Protein AF-A0A973LXS2-F1 (afdb_monomer_lite)

Sequence (87 aa):
AAAAGWDIQCAPGQGAGLARAATVAVASLPGCTLPCDVTQPPKQNQIVTPVVGANAGVVAVPLTQSGLGHTIDETRLARLAKDSFRM

Structure (mmCIF, N/CA/C/O backbone):
data_AF-A0A973LXS2-F1
#
_entry.id   AF-A0A973LXS2-F1
#
loop_
_atom_site.group_PDB
_atom_site.id
_atom_site.type_symbol
_atom_site.label_atom_id
_atom_site.label_alt_id
_atom_site.label_comp_id
_atom_site.label_asym_id
_atom_site.label_entity_id
_atom_site.label_seq_id
_atom_site.pdbx_PDB_ins_code
_atom_site.Cartn_x
_atom_site.Cartn_y
_atom_site.Cartn_z
_atom_site.occupancy
_atom_site.B_iso_or_equiv
_atom_site.auth_seq_id
_atom_site.auth_comp_id
_atom_site.auth_asym_id
_atom_site.auth_atom_id
_atom_site.pdbx_PDB_model_num
ATOM 1 N N . ALA A 1 1 ? -0.464 -9.297 -18.617 1.00 72.00 1 ALA A N 1
ATOM 2 C CA . ALA A 1 1 ? -0.296 -7.853 -18.876 1.00 72.00 1 ALA A CA 1
ATOM 3 C C . ALA A 1 1 ? 1.179 -7.520 -19.082 1.00 72.00 1 ALA A C 1
ATOM 5 O O . ALA A 1 1 ? 1.569 -7.392 -20.232 1.00 72.00 1 ALA A O 1
ATOM 6 N N . ALA A 1 2 ? 2.019 -7.545 -18.039 1.00 76.88 2 ALA A N 1
ATOM 7 C CA . ALA A 1 2 ? 3.452 -7.241 -18.170 1.00 76.88 2 ALA A CA 1
ATOM 8 C C . ALA A 1 2 ? 4.184 -8.128 -19.201 1.00 76.88 2 ALA A C 1
ATOM 10 O O . ALA A 1 2 ? 4.829 -7.618 -20.107 1.00 76.88 2 ALA A O 1
ATOM 11 N N . ALA A 1 3 ? 4.004 -9.456 -19.144 1.00 79.19 3 ALA A N 1
ATOM 12 C CA . ALA A 1 3 ? 4.613 -10.385 -20.110 1.00 79.19 3 ALA A CA 1
ATOM 13 C C . ALA A 1 3 ? 4.107 -10.213 -21.560 1.00 79.19 3 ALA A C 1
ATOM 15 O O . ALA A 1 3 ? 4.734 -10.706 -22.490 1.00 79.19 3 ALA A O 1
ATOM 16 N N . ALA A 1 4 ? 2.980 -9.519 -21.751 1.00 82.88 4 ALA A N 1
ATOM 17 C CA . ALA A 1 4 ? 2.426 -9.182 -23.061 1.00 82.88 4 ALA A CA 1
ATOM 18 C C . ALA A 1 4 ? 2.848 -7.776 -23.540 1.00 82.88 4 ALA A C 1
ATOM 20 O O . ALA A 1 4 ? 2.355 -7.316 -24.566 1.00 82.88 4 ALA A O 1
ATOM 21 N N . GLY A 1 5 ? 3.725 -7.084 -22.798 1.00 83.31 5 GLY A N 1
ATOM 22 C CA . GLY A 1 5 ? 4.205 -5.737 -23.117 1.00 83.31 5 GLY A CA 1
ATOM 23 C C . GLY A 1 5 ? 3.203 -4.616 -22.833 1.00 83.31 5 GLY A C 1
ATOM 24 O O . GLY A 1 5 ? 3.341 -3.533 -23.386 1.00 83.31 5 GLY A O 1
ATOM 25 N N . TRP A 1 6 ? 2.168 -4.874 -22.027 1.00 81.94 6 TRP A N 1
ATOM 26 C CA . TRP A 1 6 ? 1.150 -3.872 -21.703 1.00 81.94 6 TRP A CA 1
ATOM 27 C C . TRP A 1 6 ? 1.509 -3.142 -20.414 1.00 81.94 6 TRP A C 1
ATOM 29 O O . TRP A 1 6 ? 1.837 -3.794 -19.417 1.00 81.94 6 TRP A O 1
ATOM 39 N N . ASP A 1 7 ? 1.369 -1.817 -20.428 1.00 81.31 7 ASP A N 1
ATOM 40 C CA . ASP A 1 7 ? 1.509 -0.984 -19.237 1.00 81.31 7 ASP A CA 1
ATOM 41 C C . ASP A 1 7 ? 0.407 -1.294 -18.216 1.00 81.31 7 ASP A C 1
ATOM 43 O O . ASP A 1 7 ? -0.754 -1.539 -18.563 1.00 81.31 7 ASP A O 1
ATOM 47 N N . ILE A 1 8 ? 0.779 -1.292 -16.937 1.00 81.88 8 ILE A N 1
ATOM 48 C CA . ILE A 1 8 ? -0.125 -1.598 -15.828 1.00 81.88 8 ILE A CA 1
ATOM 49 C C . ILE A 1 8 ? -0.338 -0.339 -14.991 1.00 81.88 8 ILE A C 1
ATOM 51 O O . ILE A 1 8 ? 0.615 0.330 -14.591 1.00 81.88 8 ILE A O 1
ATOM 55 N N . GLN A 1 9 ? -1.605 -0.061 -14.686 1.00 83.19 9 GLN A N 1
ATOM 56 C CA . GLN A 1 9 ? -2.022 0.929 -13.701 1.00 83.19 9 GLN A CA 1
ATOM 57 C C . GLN A 1 9 ? -2.730 0.219 -12.547 1.00 83.19 9 GLN A C 1
ATOM 59 O O . GLN A 1 9 ? -3.607 -0.621 -12.765 1.00 83.19 9 GLN A O 1
ATOM 64 N N . CYS A 1 10 ? -2.379 0.575 -11.312 1.00 78.62 10 CYS A N 1
ATOM 65 C CA . CYS A 1 10 ? -3.054 0.077 -10.121 1.00 78.62 10 CYS A CA 1
ATOM 66 C C . CYS A 1 10 ? -4.008 1.137 -9.561 1.00 78.62 10 CYS A C 1
ATOM 68 O O . CYS A 1 10 ? -3.664 2.317 -9.460 1.00 78.62 10 CYS A O 1
ATOM 70 N N . ALA A 1 11 ? -5.199 0.707 -9.156 1.00 78.81 11 ALA A N 1
ATOM 71 C CA . ALA A 1 11 ? -6.170 1.553 -8.479 1.00 78.81 11 ALA A CA 1
ATOM 72 C C . ALA A 1 11 ? -6.641 0.840 -7.203 1.00 78.81 11 ALA A C 1
ATOM 74 O O . ALA A 1 11 ? -7.207 -0.255 -7.293 1.00 78.81 11 ALA A O 1
ATOM 75 N N . PRO A 1 12 ? -6.423 1.422 -6.010 1.00 68.50 12 PRO A N 1
ATOM 76 C CA . PRO A 1 12 ? -7.145 0.984 -4.836 1.00 68.50 12 PRO A CA 1
ATOM 77 C C . PRO A 1 12 ? -8.611 1.344 -5.082 1.00 68.50 12 PRO A C 1
ATOM 79 O O . PRO A 1 12 ? -8.925 2.487 -5.398 1.00 68.50 12 PRO A O 1
ATOM 82 N N . GLY A 1 13 ? -9.532 0.390 -4.947 1.00 68.25 13 GLY A N 1
ATOM 83 C CA . GLY A 1 13 ? -10.960 0.721 -4.939 1.00 68.25 13 GLY A CA 1
ATOM 84 C C . GLY A 1 13 ? -11.324 1.653 -3.768 1.00 68.25 13 GLY A C 1
ATOM 85 O O . GLY A 1 13 ? -10.479 2.294 -3.143 1.00 68.25 13 GLY A O 1
ATOM 86 N N . GLN A 1 14 ? -12.585 1.655 -3.337 1.00 68.12 14 GLN A N 1
ATOM 87 C CA . GLN A 1 14 ? -13.017 2.421 -2.150 1.00 68.12 14 GLN A CA 1
ATOM 88 C C . GLN A 1 14 ? -12.530 1.834 -0.801 1.00 68.12 14 GLN A C 1
ATOM 90 O O . GLN A 1 14 ? -13.155 2.022 0.240 1.00 68.12 14 GLN A O 1
ATOM 95 N N . GLY A 1 15 ? -11.424 1.086 -0.803 1.00 64.44 15 GLY A N 1
ATOM 96 C CA . GLY A 1 15 ? -10.911 0.375 0.364 1.00 64.44 15 GLY A CA 1
ATOM 97 C C . GLY A 1 15 ? -10.337 1.303 1.438 1.00 64.44 15 GLY A C 1
ATOM 98 O O . GLY A 1 15 ? -9.999 2.457 1.178 1.00 64.44 15 GLY A O 1
ATOM 99 N N . ALA A 1 16 ? -10.204 0.791 2.663 1.00 73.75 16 ALA A N 1
ATOM 100 C CA . ALA A 1 16 ? -9.552 1.488 3.774 1.00 73.75 16 ALA A CA 1
ATOM 101 C C . ALA A 1 16 ? -8.036 1.664 3.534 1.00 73.75 16 ALA A C 1
ATOM 103 O O . ALA A 1 16 ? -7.482 1.157 2.556 1.00 73.75 16 ALA A O 1
ATOM 104 N N . GLY A 1 17 ? -7.333 2.356 4.438 1.00 80.38 17 GLY A N 1
ATOM 105 C CA . GLY A 1 17 ? -5.880 2.572 4.347 1.00 80.38 17 GLY A CA 1
ATOM 106 C C . GLY A 1 17 ? -5.046 1.312 4.090 1.00 80.38 17 GLY A C 1
ATOM 107 O O . GLY A 1 17 ? -4.046 1.384 3.384 1.00 80.38 17 GLY A O 1
ATOM 108 N N . LEU A 1 18 ? -5.504 0.149 4.563 1.00 84.44 18 LEU A N 1
ATOM 109 C CA . LEU A 1 18 ? -4.861 -1.143 4.315 1.00 84.44 18 LEU A CA 1
ATOM 110 C C . LEU A 1 18 ? -4.876 -1.551 2.829 1.00 84.44 18 LEU A C 1
ATOM 112 O O . LEU A 1 18 ? -3.865 -2.003 2.302 1.00 84.44 18 LEU A O 1
ATOM 116 N N . ALA A 1 19 ? -5.996 -1.346 2.127 1.00 84.06 19 ALA A N 1
ATOM 117 C CA . ALA A 1 19 ? -6.101 -1.652 0.697 1.00 84.06 19 ALA A CA 1
ATOM 118 C C . ALA A 1 19 ? -5.191 -0.742 -0.146 1.00 84.06 19 ALA A C 1
ATOM 120 O O . ALA A 1 19 ? -4.612 -1.172 -1.144 1.00 84.06 19 ALA A O 1
ATOM 121 N N . ARG A 1 20 ? -5.019 0.513 0.287 1.00 85.50 20 ARG A N 1
ATOM 122 C CA . ARG A 1 20 ? -4.064 1.442 -0.329 1.00 85.50 20 ARG A CA 1
ATOM 123 C C . ARG A 1 20 ? -2.625 0.991 -0.109 1.00 85.50 20 ARG A C 1
ATOM 125 O O . ARG A 1 20 ? -1.868 0.975 -1.068 1.00 85.50 20 ARG A O 1
ATOM 132 N N . ALA A 1 21 ? -2.271 0.569 1.105 1.00 86.69 21 ALA A N 1
ATOM 133 C CA . ALA A 1 21 ? -0.944 0.027 1.396 1.00 86.69 21 ALA A CA 1
ATOM 134 C C . ALA A 1 21 ? -0.616 -1.189 0.512 1.00 86.69 21 ALA A C 1
ATOM 136 O O . ALA A 1 21 ? 0.455 -1.254 -0.086 1.00 86.69 21 ALA A O 1
ATOM 137 N N . ALA A 1 22 ? -1.575 -2.105 0.347 1.00 86.56 22 ALA A N 1
ATOM 138 C CA . ALA A 1 22 ? -1.437 -3.228 -0.578 1.00 86.56 22 ALA A CA 1
ATOM 139 C C . ALA A 1 22 ? -1.257 -2.765 -2.031 1.00 86.56 22 ALA A C 1
ATOM 141 O O . ALA A 1 22 ? -0.411 -3.288 -2.748 1.00 86.56 22 ALA A O 1
ATOM 142 N N . THR A 1 23 ? -2.003 -1.744 -2.453 1.00 87.31 23 THR A N 1
ATOM 143 C CA . THR A 1 23 ? -1.873 -1.191 -3.807 1.00 87.31 23 THR A CA 1
ATOM 144 C C . THR A 1 23 ? -0.503 -0.560 -4.041 1.00 87.31 23 THR A C 1
ATOM 146 O O . THR A 1 23 ? 0.074 -0.768 -5.099 1.00 87.31 23 THR A O 1
ATOM 149 N N . VAL A 1 24 ? 0.049 0.155 -3.058 1.00 87.69 24 VAL A N 1
ATOM 150 C CA . VAL A 1 24 ? 1.407 0.724 -3.122 1.00 87.69 24 VAL A CA 1
ATOM 151 C C . VAL A 1 24 ? 2.460 -0.375 -3.272 1.00 87.69 24 VAL A C 1
ATOM 153 O O . VAL A 1 24 ? 3.374 -0.235 -4.078 1.00 87.69 24 VAL A O 1
ATOM 156 N N . ALA A 1 25 ? 2.308 -1.485 -2.547 1.00 87.75 25 ALA A N 1
ATOM 157 C CA . ALA A 1 25 ? 3.210 -2.629 -2.656 1.00 87.75 25 ALA A CA 1
ATOM 158 C C . ALA A 1 25 ? 3.111 -3.348 -4.015 1.00 87.75 25 ALA A C 1
ATOM 160 O O . ALA A 1 25 ? 4.106 -3.864 -4.509 1.00 87.75 25 ALA A O 1
ATOM 161 N N . VAL A 1 26 ? 1.931 -3.382 -4.642 1.00 85.94 26 VAL A N 1
ATOM 162 C CA . VAL A 1 26 ? 1.770 -3.938 -5.999 1.00 85.94 26 VAL A CA 1
ATOM 163 C C . VAL A 1 26 ? 2.299 -2.969 -7.056 1.00 85.94 26 VAL A C 1
ATOM 165 O O . VAL A 1 26 ? 2.964 -3.393 -7.996 1.00 85.94 26 VAL A O 1
ATOM 168 N N . ALA A 1 27 ? 2.055 -1.671 -6.886 1.00 86.69 27 ALA A N 1
ATOM 169 C CA . ALA A 1 27 ? 2.513 -0.627 -7.797 1.00 86.69 27 ALA A CA 1
ATOM 170 C C . ALA A 1 27 ? 4.044 -0.503 -7.850 1.00 86.69 27 ALA A C 1
ATOM 172 O O . ALA A 1 27 ? 4.573 0.052 -8.808 1.00 86.69 27 ALA A O 1
ATOM 173 N N . SER A 1 28 ? 4.770 -1.023 -6.855 1.00 85.69 28 SER A N 1
ATOM 174 C CA . SER A 1 28 ? 6.236 -1.069 -6.875 1.00 85.69 28 SER A CA 1
ATOM 175 C C . SER A 1 28 ? 6.813 -2.236 -7.684 1.00 85.69 28 SER A C 1
ATOM 177 O O . SER A 1 28 ? 8.034 -2.331 -7.830 1.00 85.69 28 SER A O 1
ATOM 179 N N . LEU A 1 29 ? 5.970 -3.130 -8.214 1.00 86.12 29 LEU A N 1
ATOM 180 C CA . LEU A 1 29 ? 6.413 -4.250 -9.038 1.00 86.12 29 LEU A CA 1
ATOM 181 C C . LEU A 1 29 ? 6.817 -3.797 -10.452 1.00 86.12 29 LEU A C 1
ATOM 183 O O . LEU A 1 29 ? 6.210 -2.885 -11.024 1.00 86.12 29 LEU A O 1
ATOM 187 N N . PRO A 1 30 ? 7.800 -4.478 -11.070 1.00 81.38 30 PRO A N 1
ATOM 188 C CA . PRO A 1 30 ? 8.199 -4.197 -12.443 1.00 81.38 30 PRO A CA 1
ATOM 189 C C . PRO A 1 30 ? 7.025 -4.404 -13.415 1.00 81.38 30 PRO A C 1
ATOM 191 O O . PRO A 1 30 ? 6.356 -5.437 -13.391 1.00 81.38 30 PRO A O 1
ATOM 194 N N . GLY A 1 31 ? 6.786 -3.412 -14.280 1.00 79.88 31 GLY A N 1
ATOM 195 C CA . GLY A 1 31 ? 5.662 -3.376 -15.228 1.00 79.88 31 GLY A CA 1
ATOM 196 C C . GLY A 1 31 ? 4.545 -2.391 -14.860 1.00 79.88 31 GLY A C 1
ATOM 197 O O . GLY A 1 31 ? 3.689 -2.117 -15.698 1.00 79.88 31 GLY A O 1
ATOM 198 N N . CYS A 1 32 ? 4.569 -1.821 -13.650 1.00 79.81 32 CYS A N 1
ATOM 199 C CA . CYS A 1 32 ? 3.709 -0.699 -13.265 1.00 79.81 32 CYS A CA 1
ATOM 200 C C . CYS A 1 32 ? 4.408 0.629 -13.590 1.00 79.81 32 CYS A C 1
ATOM 202 O O . CYS A 1 32 ? 5.148 1.180 -12.780 1.00 79.81 32 CYS A O 1
ATOM 204 N N . THR A 1 33 ? 4.225 1.108 -14.816 1.00 80.12 33 THR A N 1
ATOM 205 C CA . THR A 1 33 ? 4.892 2.302 -15.373 1.00 80.12 33 THR A CA 1
ATOM 206 C C . THR A 1 33 ? 3.995 3.540 -15.367 1.00 80.12 33 THR A C 1
ATOM 208 O O . THR A 1 33 ? 4.487 4.659 -15.515 1.00 80.12 33 THR A O 1
ATOM 211 N N . LEU A 1 34 ? 2.686 3.355 -15.177 1.00 84.44 34 LEU A N 1
ATOM 212 C CA . LEU A 1 34 ? 1.697 4.429 -15.164 1.00 84.44 34 LEU A CA 1
ATOM 213 C C . LEU A 1 34 ? 1.399 4.913 -13.733 1.00 84.44 34 LEU A C 1
ATOM 215 O O . LEU A 1 34 ? 1.407 4.108 -12.794 1.00 84.44 34 LEU A O 1
ATOM 219 N N . PRO A 1 35 ? 1.076 6.210 -13.545 1.00 81.38 35 PRO A N 1
ATOM 220 C CA . PRO A 1 35 ? 0.652 6.734 -12.251 1.00 81.38 35 PRO A CA 1
ATOM 221 C C . PRO A 1 35 ? -0.560 5.976 -11.695 1.00 81.38 35 PRO A C 1
ATOM 223 O O . PRO A 1 35 ? -1.610 5.887 -12.331 1.00 81.38 35 PRO A O 1
ATOM 226 N N . CYS A 1 36 ? -0.411 5.432 -10.489 1.00 80.25 36 CYS A N 1
ATOM 227 C CA . CYS A 1 36 ? -1.460 4.686 -9.80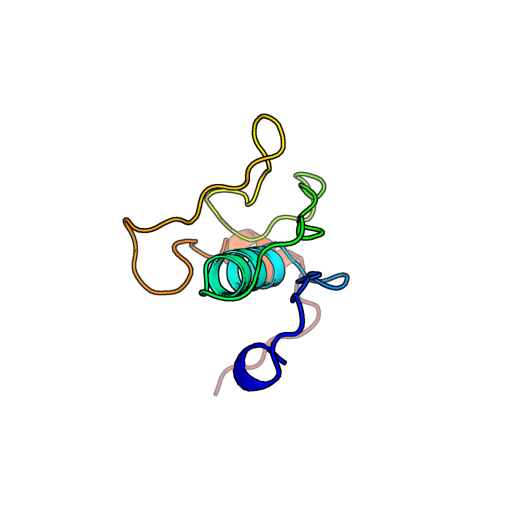0 1.00 80.25 36 CYS A CA 1
ATOM 228 C C . CYS A 1 36 ? -2.372 5.625 -8.995 1.00 80.25 36 CYS A C 1
ATOM 230 O O . CYS A 1 36 ? -1.909 6.623 -8.443 1.00 80.25 36 CYS A O 1
ATOM 232 N N . ASP A 1 37 ? -3.659 5.288 -8.876 1.00 78.75 37 ASP A N 1
ATOM 233 C CA . ASP A 1 37 ? -4.670 6.138 -8.222 1.00 78.75 37 ASP A CA 1
ATOM 234 C C . ASP A 1 37 ? -4.641 6.021 -6.685 1.00 78.75 37 ASP A C 1
ATOM 236 O O . ASP A 1 37 ? -5.600 5.625 -6.026 1.00 78.75 37 ASP A O 1
ATOM 240 N N . VAL A 1 38 ? -3.496 6.312 -6.071 1.00 74.56 38 VAL A N 1
ATOM 241 C CA . VAL A 1 38 ? -3.339 6.245 -4.613 1.00 74.56 38 VAL A CA 1
ATOM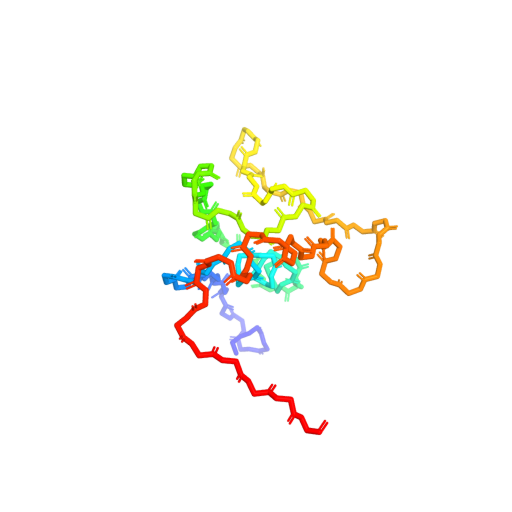 242 C C . VAL A 1 38 ? -3.539 7.633 -4.014 1.00 74.56 38 VAL A C 1
ATOM 244 O O . VAL A 1 38 ? -2.594 8.370 -3.738 1.00 74.56 38 VAL A O 1
ATOM 247 N N . THR A 1 39 ? -4.799 7.994 -3.787 1.00 73.25 39 THR A N 1
ATOM 248 C CA . THR A 1 39 ? -5.146 9.246 -3.104 1.00 73.25 39 THR A CA 1
ATOM 249 C C . THR A 1 39 ? -5.009 9.121 -1.589 1.00 73.25 39 THR A C 1
ATOM 251 O O . THR A 1 39 ? -5.343 8.089 -0.996 1.00 73.25 39 THR A O 1
ATOM 254 N N . GLN A 1 40 ? -4.545 10.198 -0.944 1.00 71.56 40 GLN A N 1
ATOM 255 C CA . GLN A 1 40 ? -4.542 10.294 0.514 1.00 71.56 40 GLN A CA 1
ATOM 256 C C . GLN A 1 40 ? -5.995 10.405 1.007 1.00 71.56 40 GLN A C 1
ATOM 258 O O . GLN A 1 40 ? -6.660 11.401 0.714 1.00 71.56 40 GLN A O 1
ATOM 263 N N . PRO A 1 41 ? -6.513 9.422 1.759 1.00 69.56 41 PRO A N 1
ATOM 264 C CA . PRO A 1 41 ? -7.880 9.489 2.255 1.00 69.56 41 PRO A CA 1
ATOM 265 C C . PRO A 1 41 ? -8.000 10.496 3.411 1.00 69.56 41 PRO A C 1
ATOM 267 O O . PRO A 1 41 ? -6.996 10.871 4.031 1.00 69.56 41 PRO A O 1
ATOM 270 N N . PRO A 1 42 ? -9.232 10.909 3.764 1.00 73.88 42 PRO A N 1
ATOM 271 C CA . PRO A 1 42 ? -9.468 11.739 4.937 1.00 73.88 42 PRO A CA 1
ATOM 272 C C . PRO A 1 42 ? -8.863 11.087 6.183 1.00 73.88 42 PRO A C 1
ATOM 274 O O . PRO A 1 42 ? -9.055 9.892 6.417 1.00 73.88 42 PRO A O 1
ATOM 277 N N . LYS A 1 43 ? -8.187 11.875 7.032 1.00 69.88 43 LYS A N 1
ATOM 278 C CA . LYS A 1 43 ? -7.570 11.389 8.287 1.00 69.88 43 LYS A CA 1
ATOM 279 C C . LYS A 1 43 ? -8.553 10.600 9.168 1.00 69.88 43 LYS A C 1
ATOM 281 O O . LYS A 1 43 ? -8.158 9.701 9.898 1.00 69.88 43 LYS A O 1
ATOM 286 N N . GLN A 1 44 ? -9.843 10.920 9.074 1.00 70.62 44 GLN A N 1
ATOM 287 C CA . GLN A 1 44 ? -10.928 10.297 9.831 1.00 70.62 44 GLN A CA 1
ATOM 288 C C . GLN A 1 44 ? -11.279 8.869 9.363 1.00 70.62 44 GLN A C 1
ATOM 290 O O . GLN A 1 44 ? -11.904 8.127 10.115 1.00 70.62 44 GLN A O 1
ATOM 295 N N . ASN A 1 45 ? -10.849 8.433 8.180 1.00 70.88 45 ASN A N 1
ATOM 296 C CA . ASN A 1 45 ? -11.170 7.098 7.656 1.00 70.88 45 ASN A CA 1
ATOM 297 C C . ASN A 1 45 ? -9.952 6.160 7.633 1.00 70.88 45 ASN A C 1
ATOM 299 O O . ASN A 1 45 ? -10.017 5.074 7.061 1.00 70.88 45 ASN A O 1
ATOM 303 N N . GLN A 1 46 ? -8.844 6.563 8.261 1.00 80.12 46 GLN A N 1
ATOM 304 C CA . GLN A 1 46 ? -7.613 5.779 8.287 1.00 80.12 46 GLN A CA 1
ATOM 305 C C . GLN A 1 46 ? -7.525 4.884 9.515 1.00 80.12 46 GLN A C 1
ATOM 307 O O . GLN A 1 46 ? -7.609 5.368 10.636 1.00 80.12 46 GLN A O 1
ATOM 312 N N . ILE A 1 47 ? -7.322 3.587 9.270 1.00 88.00 47 ILE A N 1
ATOM 313 C CA . ILE A 1 47 ? -7.139 2.535 10.284 1.00 88.00 47 ILE A CA 1
ATOM 314 C C . ILE A 1 47 ? -5.711 1.970 10.287 1.00 88.00 47 ILE A C 1
ATOM 316 O O . ILE A 1 47 ? -5.478 0.929 10.886 1.00 88.00 47 ILE A O 1
ATOM 320 N N . VAL A 1 48 ? -4.776 2.597 9.566 1.00 88.31 48 VAL A N 1
ATOM 321 C CA . VAL A 1 48 ? -3.382 2.141 9.465 1.00 88.31 48 VAL A CA 1
ATOM 322 C C . VAL A 1 48 ? -2.408 3.254 9.835 1.00 88.31 48 VAL A C 1
ATOM 324 O O . VAL A 1 48 ? -2.652 4.423 9.521 1.00 88.31 48 VAL A O 1
ATOM 327 N N . THR A 1 49 ? -1.299 2.868 10.459 1.00 86.88 49 THR A N 1
ATOM 328 C CA . THR A 1 49 ? -0.203 3.741 10.887 1.00 86.88 49 THR A CA 1
ATOM 329 C C . THR A 1 49 ? 1.130 3.156 10.398 1.00 86.88 49 THR A C 1
ATOM 331 O O . THR A 1 49 ? 1.393 1.991 10.684 1.00 86.88 49 THR A O 1
ATOM 334 N N . PRO A 1 50 ? 1.988 3.917 9.693 1.00 85.06 50 PRO A N 1
ATOM 335 C CA . PRO A 1 50 ? 1.785 5.300 9.258 1.00 85.06 50 PRO A CA 1
ATOM 336 C C . PRO A 1 50 ? 0.656 5.423 8.224 1.00 85.06 50 PRO A C 1
ATOM 338 O O . PRO A 1 50 ? 0.246 4.447 7.606 1.00 85.06 50 PRO A O 1
ATOM 341 N N . VAL A 1 51 ? 0.121 6.629 8.047 1.00 83.94 51 VAL A N 1
ATOM 342 C CA . VAL A 1 51 ? -0.931 6.888 7.056 1.00 83.94 51 VAL A CA 1
ATOM 343 C C . VAL A 1 51 ? -0.344 6.757 5.650 1.00 83.94 51 VAL A C 1
ATOM 345 O O . VAL A 1 51 ? 0.682 7.363 5.356 1.00 83.94 51 VAL A O 1
ATOM 348 N N . VAL A 1 52 ? -1.022 6.023 4.763 1.00 84.00 52 VAL A N 1
ATOM 349 C CA . VAL A 1 52 ? -0.683 6.022 3.331 1.00 84.00 52 VAL A CA 1
ATOM 350 C C . VAL A 1 52 ? -1.063 7.381 2.749 1.00 84.00 52 VAL A C 1
ATOM 352 O O . VAL A 1 52 ? -2.248 7.728 2.699 1.00 84.00 52 VAL A O 1
ATOM 355 N N . GLY A 1 53 ? -0.063 8.157 2.346 1.00 80.06 53 GLY A N 1
ATOM 356 C CA . GLY A 1 53 ? -0.235 9.496 1.797 1.00 80.06 53 GLY A CA 1
ATOM 357 C C . GLY A 1 53 ? 0.773 9.774 0.692 1.00 80.06 53 GLY A C 1
ATOM 358 O O . GLY A 1 53 ? 1.889 9.253 0.712 1.00 80.06 53 GLY A O 1
ATOM 359 N N . ALA A 1 54 ? 0.357 10.589 -0.274 1.00 81.75 54 ALA A N 1
ATOM 360 C CA . ALA A 1 54 ? 1.234 11.079 -1.323 1.00 81.75 54 ALA A CA 1
ATOM 361 C C . ALA A 1 54 ? 1.948 12.346 -0.843 1.00 81.75 54 ALA A C 1
ATOM 363 O O . ALA A 1 54 ? 1.309 13.287 -0.371 1.00 81.75 54 ALA A O 1
ATOM 364 N N . ASN A 1 55 ? 3.265 12.383 -0.999 1.00 82.56 55 ASN A N 1
ATOM 365 C CA . ASN A 1 55 ? 4.079 13.576 -0.842 1.00 82.56 55 ASN A CA 1
ATOM 366 C C . ASN A 1 55 ? 4.605 13.989 -2.220 1.00 82.56 55 ASN A C 1
ATOM 368 O O . ASN A 1 55 ? 5.248 13.189 -2.894 1.00 82.56 55 ASN A O 1
ATOM 372 N N . ALA A 1 56 ? 4.288 15.211 -2.657 1.00 82.31 56 ALA A N 1
ATOM 373 C CA . ALA A 1 56 ? 4.657 15.728 -3.980 1.00 82.31 56 ALA A CA 1
ATOM 374 C C . ALA A 1 56 ? 4.304 14.775 -5.150 1.00 82.31 56 ALA A C 1
ATOM 376 O O . ALA A 1 56 ? 5.070 14.626 -6.096 1.00 82.31 56 ALA A O 1
ATOM 377 N N . GLY A 1 57 ? 3.145 14.106 -5.075 1.00 83.94 57 GLY A N 1
ATOM 378 C CA . GLY A 1 57 ? 2.690 13.155 -6.100 1.00 83.94 57 GLY A CA 1
ATOM 379 C C . GLY A 1 57 ? 3.319 11.759 -6.017 1.00 83.94 57 GLY A C 1
ATOM 380 O O . GLY A 1 57 ? 3.017 10.914 -6.853 1.00 83.94 57 GLY A O 1
ATOM 381 N N . VAL A 1 58 ? 4.150 11.491 -5.006 1.00 85.94 58 VAL A N 1
ATOM 382 C CA . VAL A 1 58 ? 4.816 10.200 -4.793 1.00 85.94 58 VAL A CA 1
ATOM 383 C C . VAL A 1 58 ? 4.343 9.575 -3.487 1.00 85.94 58 VAL A C 1
ATOM 385 O O . VAL A 1 58 ? 4.281 10.239 -2.454 1.00 85.94 58 VAL A O 1
ATOM 388 N N . VAL A 1 59 ? 4.038 8.281 -3.507 1.00 87.25 59 VAL A N 1
ATOM 389 C CA . VAL A 1 59 ? 3.742 7.509 -2.295 1.00 87.25 59 VAL A CA 1
ATOM 390 C C . VAL A 1 59 ? 4.945 6.633 -1.972 1.00 87.25 59 VAL A C 1
ATOM 392 O O . VAL A 1 59 ? 5.421 5.887 -2.824 1.00 87.25 59 VAL A O 1
ATOM 395 N N . ALA A 1 60 ? 5.452 6.735 -0.745 1.00 86.69 60 ALA A N 1
ATOM 396 C CA . ALA A 1 60 ? 6.583 5.929 -0.308 1.00 86.69 60 ALA A CA 1
ATOM 397 C C . ALA A 1 60 ? 6.159 4.473 -0.074 1.00 86.69 60 ALA A C 1
ATOM 399 O O . ALA A 1 60 ? 5.147 4.213 0.577 1.00 86.69 60 ALA A O 1
ATOM 400 N N . VAL A 1 61 ? 6.971 3.532 -0.559 1.00 88.19 61 VAL A N 1
ATOM 401 C CA . VAL A 1 61 ? 6.843 2.111 -0.224 1.00 88.19 61 VAL A CA 1
ATOM 402 C C . VAL A 1 61 ? 7.590 1.871 1.096 1.00 88.19 61 VAL A C 1
ATOM 404 O O . VAL A 1 61 ? 8.796 2.131 1.158 1.00 88.19 61 VAL A O 1
ATOM 407 N N . PRO A 1 62 ? 6.928 1.403 2.166 1.00 83.44 62 PRO A N 1
ATOM 408 C CA . PRO A 1 62 ? 7.579 1.175 3.454 1.00 83.44 62 PRO A CA 1
ATOM 409 C C . PRO A 1 62 ? 8.408 -0.120 3.429 1.00 83.44 62 PRO A C 1
ATOM 411 O O . PRO A 1 62 ? 7.921 -1.201 3.737 1.00 83.44 62 PRO A O 1
ATOM 414 N N . LEU A 1 63 ? 9.687 -0.005 3.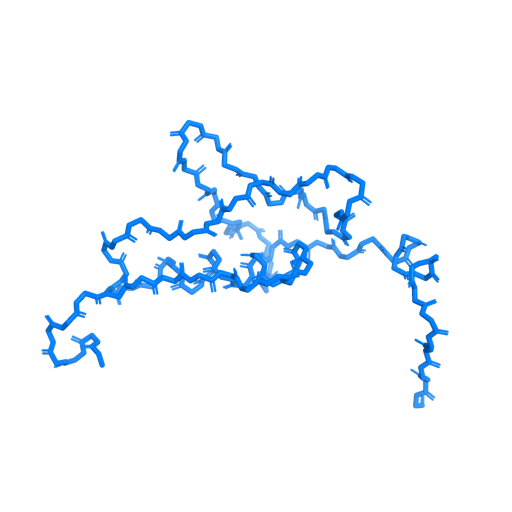065 1.00 84.56 63 LEU A N 1
ATOM 415 C CA . LEU A 1 63 ? 10.618 -1.142 2.947 1.00 84.56 63 LEU A CA 1
ATOM 416 C C . LEU A 1 63 ? 11.300 -1.537 4.268 1.00 84.56 63 LEU A C 1
ATOM 418 O O . LEU A 1 63 ? 12.049 -2.509 4.316 1.00 84.56 63 LEU A O 1
ATOM 422 N N . THR A 1 64 ? 11.086 -0.772 5.339 1.00 84.19 64 THR A N 1
ATOM 423 C CA . THR A 1 64 ? 11.764 -0.956 6.634 1.00 84.19 64 THR A CA 1
ATOM 424 C C . THR A 1 64 ? 11.016 -1.880 7.593 1.00 84.19 64 THR A C 1
ATOM 426 O O . THR A 1 64 ? 11.533 -2.208 8.659 1.00 84.19 64 THR A O 1
ATOM 429 N N . GLN A 1 65 ? 9.802 -2.297 7.238 1.00 82.94 65 GLN A N 1
ATOM 430 C CA . GLN A 1 65 ? 8.939 -3.145 8.052 1.00 82.94 65 GLN A CA 1
ATOM 431 C C . GLN A 1 65 ? 8.414 -4.310 7.210 1.00 82.94 65 GLN A C 1
ATOM 433 O O . GLN A 1 65 ? 8.278 -4.206 5.994 1.00 82.94 65 GLN A O 1
ATOM 438 N N . SER A 1 66 ? 8.127 -5.436 7.859 1.00 85.12 66 SER A N 1
ATOM 439 C CA . SER A 1 66 ? 7.604 -6.621 7.185 1.00 85.12 66 SER A CA 1
ATOM 440 C C . SER A 1 66 ? 6.160 -6.432 6.701 1.00 85.12 66 SER A C 1
ATOM 442 O O . SER A 1 66 ? 5.403 -5.588 7.190 1.00 85.12 66 SER A O 1
ATOM 444 N N . GLY A 1 67 ? 5.763 -7.256 5.728 1.00 87.81 67 GLY A N 1
ATOM 445 C CA . GLY A 1 67 ? 4.420 -7.225 5.156 1.00 87.81 67 GLY A CA 1
ATOM 446 C C . GLY A 1 67 ? 4.166 -5.935 4.382 1.00 87.81 67 GLY A C 1
ATOM 447 O O . GLY A 1 67 ? 4.955 -5.555 3.525 1.00 87.81 67 GLY A O 1
ATOM 448 N N . LEU A 1 68 ? 3.049 -5.271 4.680 1.00 86.19 68 LEU A N 1
ATOM 449 C CA . LEU A 1 68 ? 2.700 -3.999 4.045 1.00 86.19 68 LEU A CA 1
ATOM 450 C C . LEU A 1 68 ? 3.434 -2.799 4.652 1.00 86.19 68 LEU A C 1
ATOM 452 O O . LEU A 1 68 ? 3.277 -1.703 4.137 1.00 86.19 68 LEU A O 1
ATOM 456 N N . GLY A 1 69 ? 4.181 -2.975 5.746 1.00 87.75 69 GLY A N 1
ATOM 457 C CA . GLY A 1 69 ? 4.883 -1.888 6.431 1.00 87.75 69 GLY A CA 1
ATOM 458 C C . GLY A 1 69 ? 3.969 -0.857 7.105 1.00 87.75 69 GLY A C 1
ATOM 459 O O . GLY A 1 69 ? 4.353 0.292 7.305 1.00 87.75 69 GLY A O 1
ATOM 460 N N . HIS A 1 70 ? 2.750 -1.277 7.451 1.00 88.94 70 HIS A N 1
ATOM 461 C CA . HIS A 1 70 ? 1.802 -0.497 8.236 1.00 88.94 70 HIS A CA 1
ATOM 462 C C . HIS A 1 70 ? 1.178 -1.365 9.329 1.00 88.94 70 HIS A C 1
ATOM 464 O O . HIS A 1 70 ? 0.837 -2.526 9.097 1.00 88.94 70 HIS A O 1
ATOM 470 N N . THR A 1 71 ? 0.962 -0.770 10.495 1.00 90.69 71 THR A N 1
ATOM 471 C CA . THR A 1 71 ? 0.259 -1.377 11.627 1.00 90.69 71 THR A CA 1
ATOM 472 C C . THR A 1 71 ? -1.206 -0.959 11.616 1.00 90.69 71 THR A C 1
ATOM 474 O O . THR A 1 71 ? -1.523 0.188 11.300 1.00 90.69 71 THR A O 1
ATOM 477 N N . ILE A 1 72 ? -2.108 -1.870 11.976 1.00 90.00 72 ILE A N 1
ATOM 478 C CA . ILE A 1 72 ? -3.539 -1.579 12.100 1.00 90.00 72 ILE A CA 1
ATOM 479 C C . ILE A 1 72 ? -3.806 -0.901 13.452 1.00 90.00 72 ILE A C 1
ATOM 481 O O . ILE A 1 72 ? -3.359 -1.372 14.493 1.00 90.00 72 ILE A O 1
ATOM 485 N N . ASP A 1 73 ? -4.562 0.195 13.445 1.00 90.38 73 ASP A N 1
ATOM 486 C CA . ASP A 1 73 ? -5.136 0.786 14.655 1.00 90.38 73 ASP A CA 1
ATOM 487 C C . ASP A 1 73 ? -6.355 -0.040 15.083 1.00 90.38 73 ASP A C 1
ATOM 489 O O . ASP A 1 73 ? -7.485 0.188 14.636 1.00 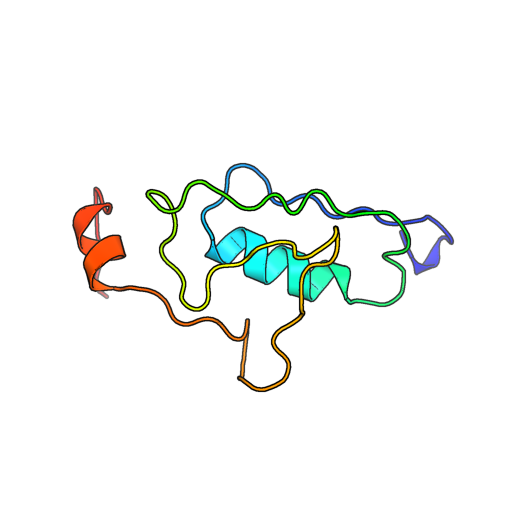90.38 73 ASP A O 1
ATOM 493 N N . GLU A 1 74 ? -6.114 -1.029 15.942 1.00 90.56 74 GLU A N 1
ATOM 494 C CA . GLU A 1 74 ? -7.148 -1.933 16.450 1.00 90.56 74 GLU A CA 1
ATOM 495 C C . GLU A 1 74 ? -8.230 -1.205 17.253 1.00 90.56 74 GLU A C 1
ATOM 497 O O . GLU A 1 74 ? -9.403 -1.568 17.174 1.00 90.56 74 GLU A O 1
ATOM 502 N N . THR A 1 75 ? -7.872 -0.135 17.970 1.00 90.12 75 THR A N 1
ATOM 503 C CA . THR A 1 75 ? -8.833 0.662 18.750 1.00 90.12 75 THR A CA 1
ATOM 504 C C . THR A 1 75 ? -9.843 1.321 17.820 1.00 90.12 75 THR A C 1
ATOM 506 O O . THR A 1 75 ? -11.056 1.293 18.053 1.00 90.12 75 THR A O 1
ATOM 509 N N . ARG A 1 76 ? -9.356 1.913 16.726 1.00 87.31 76 ARG A N 1
ATOM 510 C CA . ARG A 1 76 ? -10.224 2.520 15.718 1.00 87.31 76 ARG A CA 1
ATOM 511 C C . ARG A 1 76 ? -11.003 1.471 14.939 1.00 87.31 76 ARG A C 1
ATOM 513 O O . ARG A 1 76 ? -12.183 1.699 14.674 1.00 87.31 76 ARG A O 1
ATOM 520 N N . LEU A 1 77 ? -10.366 0.360 14.579 1.00 89.31 77 LEU A N 1
ATOM 521 C CA . LEU A 1 77 ? -11.018 -0.740 13.879 1.00 89.31 77 LEU A CA 1
ATOM 522 C C . LEU A 1 77 ? -12.200 -1.272 14.694 1.00 89.31 77 LEU A C 1
ATOM 524 O O . LEU A 1 77 ? -13.301 -1.358 14.159 1.00 89.31 77 LEU A O 1
ATOM 528 N N . ALA A 1 78 ? -12.008 -1.520 15.990 1.00 90.06 78 ALA A N 1
ATOM 529 C CA . ALA A 1 78 ? -13.061 -1.983 16.888 1.00 90.06 78 ALA A CA 1
ATOM 530 C C . ALA A 1 78 ? -14.239 -0.999 16.974 1.00 90.06 78 ALA A C 1
ATOM 532 O O . ALA A 1 78 ? -15.389 -1.420 17.004 1.00 90.06 78 ALA A O 1
ATOM 533 N N . ARG A 1 79 ? -13.975 0.315 16.952 1.00 88.94 79 ARG A N 1
ATOM 534 C CA . ARG A 1 79 ? -15.031 1.344 16.959 1.00 88.94 79 ARG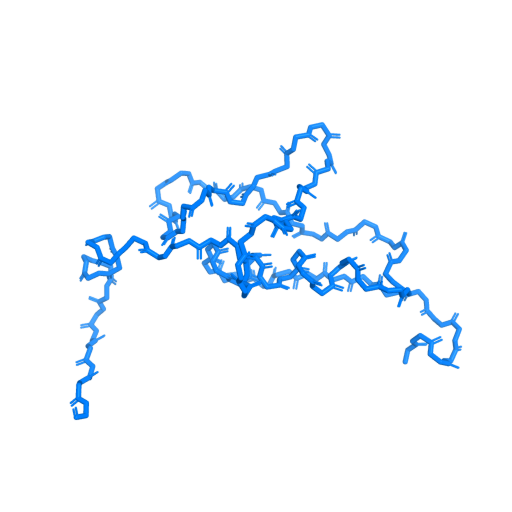 A CA 1
ATOM 535 C C . ARG A 1 79 ? -15.825 1.416 15.649 1.00 88.94 79 ARG A C 1
ATOM 537 O O . ARG A 1 79 ? -16.977 1.834 15.667 1.00 88.94 79 ARG A O 1
ATOM 544 N N . LEU A 1 80 ? -15.198 1.102 14.516 1.00 87.56 80 LEU A N 1
ATOM 545 C CA . LEU A 1 80 ? -15.829 1.162 13.190 1.00 87.56 80 LEU A CA 1
ATOM 546 C C . LEU A 1 80 ? -16.468 -0.167 12.769 1.00 87.56 80 LEU A C 1
ATOM 548 O O . LEU A 1 80 ? -17.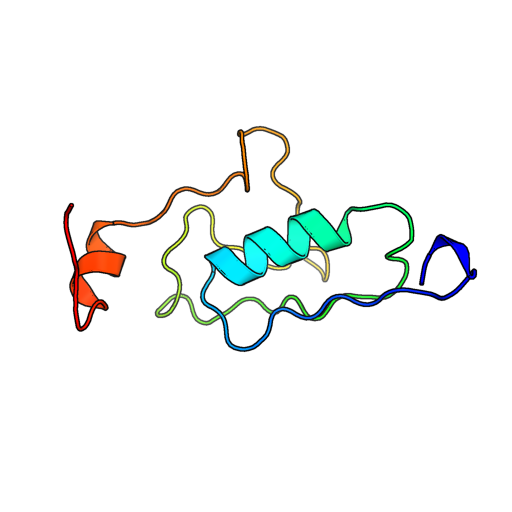292 -0.183 11.853 1.00 87.56 80 LEU A O 1
ATOM 552 N N . ALA A 1 81 ? -16.071 -1.272 13.397 1.00 89.69 81 ALA A N 1
ATOM 553 C CA . ALA A 1 81 ? -16.593 -2.594 13.107 1.00 89.69 81 ALA A CA 1
ATOM 554 C C . ALA A 1 81 ? -18.078 -2.682 13.482 1.00 89.69 81 ALA A C 1
ATOM 556 O O . ALA A 1 81 ? -18.480 -2.299 14.578 1.00 89.69 81 ALA A O 1
ATOM 557 N N . LYS A 1 82 ? -18.892 -3.202 12.558 1.00 91.94 82 LYS A N 1
ATOM 558 C CA . LYS A 1 82 ? -20.292 -3.557 12.837 1.00 91.94 82 LYS A CA 1
ATOM 559 C C . LYS A 1 82 ? -20.400 -4.940 13.469 1.00 91.94 82 LYS A C 1
ATOM 561 O O . LYS A 1 82 ? -21.159 -5.111 14.409 1.00 91.94 82 LYS A O 1
ATOM 566 N N . ASP A 1 83 ? -19.581 -5.869 12.985 1.00 92.00 83 ASP A N 1
ATOM 567 C CA . ASP A 1 83 ? -19.503 -7.245 13.457 1.00 92.00 83 ASP A CA 1
ATOM 568 C C . ASP A 1 83 ? -18.036 -7.655 13.608 1.00 92.00 83 ASP A C 1
ATOM 570 O O . ASP A 1 83 ? -17.156 -7.174 12.886 1.00 92.00 83 ASP A O 1
ATOM 574 N N . SER A 1 84 ? -17.771 -8.563 14.544 1.00 89.75 84 SER A N 1
ATOM 575 C CA . SER A 1 84 ? -16.469 -9.211 14.698 1.00 89.75 84 SER A CA 1
ATOM 576 C C . SER A 1 84 ? -16.676 -10.676 15.050 1.00 89.75 84 SER A C 1
ATOM 578 O O . SER A 1 84 ? -17.554 -11.009 15.844 1.00 89.75 84 SER A O 1
ATOM 580 N N . PHE A 1 85 ? -15.876 -11.550 14.449 1.00 88.81 85 PHE A N 1
ATOM 581 C CA . PHE A 1 85 ? -15.892 -12.977 14.733 1.00 88.81 85 PHE A CA 1
ATOM 582 C C . PHE A 1 85 ? -14.529 -13.381 15.288 1.00 88.81 85 PHE A C 1
ATOM 584 O O . PHE A 1 85 ? -13.496 -12.954 14.768 1.00 88.81 85 PHE A O 1
ATOM 591 N N . ARG A 1 86 ? -14.526 -14.190 16.345 1.00 84.19 86 ARG A N 1
ATOM 592 C CA . ARG A 1 86 ? -13.325 -14.849 16.861 1.00 84.19 86 ARG A CA 1
ATOM 593 C C . ARG A 1 86 ? -13.531 -16.351 16.718 1.00 84.19 86 ARG A C 1
ATOM 595 O O . ARG A 1 86 ? -14.573 -16.850 17.136 1.00 84.19 86 ARG A O 1
ATOM 602 N N . MET A 1 87 ? -12.568 -17.010 16.076 1.00 59.78 87 MET A N 1
ATOM 603 C CA . MET A 1 87 ? -12.469 -18.471 16.034 1.00 59.78 87 MET A CA 1
ATOM 604 C C . MET A 1 87 ? -11.906 -19.003 17.345 1.00 59.78 87 MET A C 1
ATOM 606 O O . MET A 1 87 ? -11.055 -18.297 17.935 1.00 59.78 87 MET A O 1
#

pLDDT: mean 82.47, std 6.81, range [59.78, 92.0]

Secondary structure (DSSP, 8-state):
-GGGT--------S--HHHHHHHHHHHTSTT--SPP------GGG--EES---EETTEE---TTSSTTS-EE-HHHHHHH-S-----

Foldseek 3Di:
DVVVVDADEFEQDPDEQVSLLVSLVVCPDPRNPDQYHRDQDDPLRHQKPPGQHDDPSDTDQQPPDPDSNIDGNVVSVVVPDPDDDDD

Radius of gyration: 14.63 Å; chains: 1; bounding box: 32×34×42 Å